Protein AF-A0A951W7K1-F1 (afdb_monomer)

Structure (mmCIF, N/CA/C/O backbone):
data_AF-A0A951W7K1-F1
#
_entry.id   AF-A0A951W7K1-F1
#
loop_
_atom_site.group_PDB
_atom_site.id
_atom_site.type_symbol
_atom_site.label_atom_id
_atom_site.label_alt_id
_atom_site.label_comp_id
_atom_site.label_asym_id
_atom_site.label_entity_id
_atom_site.label_seq_id
_atom_site.pdbx_PDB_ins_code
_atom_site.Cartn_x
_atom_site.Cartn_y
_atom_site.Cartn_z
_atom_site.occupancy
_atom_site.B_iso_or_equiv
_atom_site.auth_seq_id
_atom_site.auth_comp_id
_atom_site.auth_asym_id
_atom_site.auth_atom_id
_atom_site.pdbx_PDB_model_num
ATOM 1 N N . MET A 1 1 ? -26.841 17.989 -36.938 1.00 38.84 1 MET A N 1
ATOM 2 C CA . MET A 1 1 ? -25.900 19.115 -37.139 1.00 38.84 1 MET A CA 1
ATOM 3 C C . MET A 1 1 ? -24.601 18.734 -36.441 1.00 38.84 1 MET A C 1
ATOM 5 O O . MET A 1 1 ? -24.631 18.517 -35.245 1.00 38.84 1 MET A O 1
ATOM 9 N N . LYS A 1 2 ? -23.659 18.170 -37.203 1.00 52.03 2 LYS A N 1
ATOM 10 C CA . LYS A 1 2 ? -22.417 18.800 -37.700 1.00 52.03 2 LYS A CA 1
ATOM 11 C C . LYS A 1 2 ? -21.369 18.990 -36.594 1.00 52.03 2 LYS A C 1
ATOM 13 O O . LYS A 1 2 ? -21.456 19.895 -35.778 1.00 52.03 2 LYS A O 1
ATOM 18 N N . ASN A 1 3 ? -20.388 18.093 -36.647 1.00 45.22 3 ASN A N 1
ATOM 19 C CA . ASN A 1 3 ? -19.121 18.098 -35.928 1.00 45.22 3 ASN A CA 1
ATOM 20 C C . ASN A 1 3 ? -18.357 19.408 -36.165 1.00 45.22 3 ASN A C 1
ATOM 22 O O . ASN A 1 3 ? -18.251 19.831 -37.317 1.00 45.22 3 ASN A O 1
ATOM 26 N N . LEU A 1 4 ? -17.736 19.969 -35.125 1.00 51.78 4 LEU A N 1
ATOM 27 C CA . LEU A 1 4 ? -16.677 20.961 -35.294 1.00 51.78 4 LEU A CA 1
ATOM 28 C C . LEU A 1 4 ? -15.465 20.568 -34.449 1.00 51.78 4 LEU A C 1
ATOM 30 O O . LEU A 1 4 ? -15.506 20.516 -33.223 1.00 51.78 4 LEU A O 1
ATOM 34 N N . LYS A 1 5 ? -14.408 20.213 -35.170 1.00 48.25 5 LYS A N 1
ATOM 35 C CA . LYS A 1 5 ? -13.077 19.875 -34.690 1.00 48.25 5 LYS A CA 1
ATOM 36 C C . LYS A 1 5 ? -12.156 21.082 -34.925 1.00 48.25 5 LYS A C 1
ATOM 38 O O . LYS A 1 5 ? -12.219 21.664 -36.001 1.00 48.25 5 LYS A O 1
ATOM 43 N N . ILE A 1 6 ? -11.236 21.274 -33.972 1.00 49.84 6 ILE A N 1
ATOM 44 C CA . ILE A 1 6 ? -9.869 21.828 -34.099 1.00 49.84 6 ILE A CA 1
ATOM 45 C C . ILE A 1 6 ? -9.713 23.358 -34.161 1.00 49.84 6 ILE A C 1
ATOM 47 O O . ILE A 1 6 ? -10.338 24.019 -34.979 1.00 49.84 6 ILE A O 1
ATOM 51 N N . MET A 1 7 ? -8.812 23.859 -33.297 1.00 47.44 7 MET A N 1
ATOM 52 C CA . MET A 1 7 ? -7.663 24.773 -33.539 1.00 47.44 7 MET A CA 1
ATOM 53 C C . MET A 1 7 ? -7.201 25.281 -32.152 1.00 47.44 7 MET A C 1
ATOM 55 O O . MET A 1 7 ? -7.901 26.066 -31.529 1.00 47.44 7 MET A O 1
ATOM 59 N N . ILE A 1 8 ? -6.233 24.670 -31.454 1.00 49.47 8 ILE A N 1
ATOM 60 C CA . ILE A 1 8 ? -4.765 24.856 -31.541 1.00 49.47 8 ILE A CA 1
ATOM 61 C C . ILE A 1 8 ? -4.327 26.297 -31.847 1.00 49.47 8 ILE A C 1
ATOM 63 O O . ILE A 1 8 ? -4.353 26.714 -32.998 1.00 49.47 8 ILE A O 1
ATOM 67 N N . ALA A 1 9 ? -3.839 26.990 -30.815 1.00 51.34 9 ALA A N 1
ATOM 68 C CA . ALA A 1 9 ? -2.825 28.053 -30.832 1.00 51.34 9 ALA A CA 1
ATOM 69 C C . ALA A 1 9 ? -2.553 28.442 -29.362 1.00 51.34 9 ALA A C 1
ATOM 71 O O . ALA A 1 9 ? -3.481 28.457 -28.567 1.00 51.34 9 ALA A O 1
ATOM 72 N N . ALA A 1 10 ? -1.372 28.794 -28.877 1.00 51.84 10 ALA A N 1
ATOM 73 C CA . ALA A 1 10 ? -0.003 28.637 -29.321 1.00 51.84 10 ALA A CA 1
ATOM 74 C C . ALA A 1 10 ? 0.865 28.891 -28.069 1.00 51.84 10 ALA A C 1
ATOM 76 O O . ALA A 1 10 ? 0.546 29.716 -27.217 1.00 51.84 10 ALA A O 1
ATOM 77 N N . THR A 1 11 ? 1.939 28.128 -27.978 1.00 47.34 11 THR A N 1
ATOM 78 C CA . THR A 1 11 ? 3.139 28.222 -27.145 1.00 47.34 11 THR A CA 1
ATOM 79 C C . THR A 1 11 ? 3.561 29.639 -26.713 1.00 47.34 11 THR A C 1
ATOM 81 O O . THR A 1 11 ? 3.759 30.499 -27.565 1.00 47.34 11 THR A O 1
ATOM 84 N N . MET A 1 12 ? 3.899 29.827 -25.430 1.00 52.97 12 MET A N 1
ATOM 85 C CA . MET A 1 12 ? 5.099 30.589 -25.056 1.00 52.97 12 MET A CA 1
ATOM 86 C C . MET A 1 12 ? 5.836 29.905 -23.901 1.00 52.97 12 MET A C 1
ATOM 88 O O . MET A 1 12 ? 5.283 29.577 -22.856 1.00 52.97 12 MET A O 1
ATOM 92 N N . LEU A 1 13 ? 7.101 29.651 -24.199 1.00 45.81 13 LEU A N 1
ATOM 93 C CA . LEU A 1 13 ? 8.144 28.931 -23.489 1.00 45.81 13 LEU A CA 1
ATOM 94 C C . LEU A 1 13 ? 9.179 29.983 -23.036 1.00 45.81 13 LEU A C 1
ATOM 96 O O . LEU A 1 13 ? 9.365 30.959 -23.759 1.00 45.81 13 LEU A O 1
ATOM 100 N N . LEU A 1 14 ? 9.906 29.695 -21.942 1.00 43.81 14 LEU A N 1
ATOM 101 C CA . LEU A 1 14 ? 11.142 30.363 -21.463 1.00 43.81 14 LEU A CA 1
ATOM 102 C C . LEU A 1 14 ? 10.942 31.789 -20.887 1.00 43.81 14 LEU A C 1
ATOM 104 O O . LEU A 1 14 ? 10.208 32.587 -21.439 1.00 43.81 14 LEU A O 1
ATOM 108 N N . THR A 1 15 ? 11.551 32.252 -19.790 1.00 47.56 15 THR A N 1
ATOM 109 C CA . THR A 1 15 ? 12.705 31.832 -18.972 1.00 47.56 15 THR A CA 1
ATOM 110 C C . THR A 1 15 ? 12.740 32.737 -17.734 1.00 47.56 15 THR A C 1
ATOM 112 O O . THR A 1 15 ? 12.521 33.938 -17.858 1.00 47.56 15 THR A O 1
ATOM 115 N N . GLY A 1 16 ? 13.098 32.200 -16.568 1.00 45.06 16 GLY A N 1
ATOM 116 C CA . GLY A 1 16 ? 13.463 32.979 -15.381 1.00 45.06 16 GLY A CA 1
ATOM 117 C C . GLY A 1 16 ? 14.350 32.133 -14.474 1.00 45.06 16 GLY A C 1
ATOM 118 O O . GLY A 1 16 ? 13.879 31.163 -13.889 1.00 45.06 16 GLY A O 1
ATOM 119 N N . ALA A 1 17 ? 15.646 32.440 -14.474 1.00 48.81 17 ALA A N 1
ATOM 120 C CA . ALA A 1 17 ? 16.729 31.615 -13.953 1.00 48.81 17 ALA A CA 1
ATOM 121 C C . ALA A 1 17 ? 16.896 31.656 -12.421 1.00 48.81 17 ALA A C 1
ATOM 123 O O . ALA A 1 17 ? 16.397 32.532 -11.722 1.00 48.81 17 ALA A O 1
ATOM 124 N N . MET A 1 18 ? 17.645 30.654 -11.962 1.00 49.34 18 MET A N 1
ATOM 125 C CA . MET A 1 18 ? 18.059 30.308 -10.604 1.00 49.34 18 MET A CA 1
ATOM 126 C C . MET A 1 18 ? 18.722 31.442 -9.811 1.00 49.34 18 MET A C 1
ATOM 128 O O . MET A 1 18 ? 19.568 32.146 -10.349 1.00 49.34 18 MET A O 1
ATOM 132 N N . ALA A 1 19 ? 18.470 31.472 -8.498 1.00 49.50 19 ALA A N 1
ATOM 133 C CA . ALA A 1 19 ? 19.502 31.645 -7.469 1.00 49.50 19 ALA A CA 1
ATOM 134 C C . ALA A 1 19 ? 18.890 31.443 -6.072 1.00 49.50 19 ALA A C 1
ATOM 136 O O . ALA A 1 19 ? 18.318 32.367 -5.505 1.00 49.50 19 ALA A O 1
ATOM 137 N N . LEU A 1 20 ? 19.040 30.255 -5.484 1.00 56.16 20 LEU A N 1
ATOM 138 C CA . LEU A 1 20 ? 19.137 30.153 -4.028 1.00 56.16 20 LEU A CA 1
ATOM 139 C C . LEU A 1 20 ? 20.448 29.446 -3.716 1.00 56.16 20 LEU A C 1
ATOM 141 O O . LEU A 1 20 ? 20.677 28.304 -4.113 1.00 56.16 20 LEU A O 1
ATOM 145 N N . ALA A 1 21 ? 21.325 30.224 -3.093 1.00 53.69 21 ALA A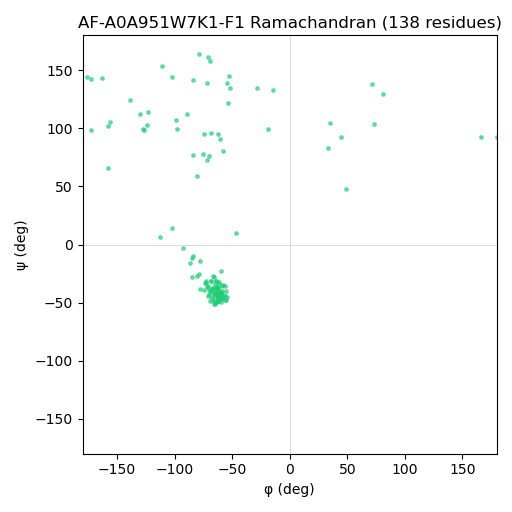 N 1
ATOM 146 C CA . ALA A 1 21 ? 22.664 29.870 -2.685 1.00 53.69 21 ALA A CA 1
ATOM 147 C C . ALA A 1 21 ? 22.676 28.579 -1.856 1.00 53.69 21 ALA A C 1
ATOM 149 O O . ALA A 1 21 ? 21.889 28.409 -0.924 1.00 53.69 21 ALA A O 1
ATOM 150 N N . GLN A 1 22 ? 23.611 27.688 -2.183 1.00 39.53 22 GLN A N 1
ATOM 151 C CA . GLN A 1 22 ? 24.081 26.673 -1.253 1.00 39.53 22 GLN A CA 1
ATOM 152 C C . GLN A 1 22 ? 24.974 27.379 -0.232 1.00 39.53 22 GLN A C 1
ATOM 154 O O . GLN A 1 22 ? 26.153 27.597 -0.496 1.00 39.53 22 GLN A O 1
ATOM 159 N N . ASP A 1 23 ? 24.402 27.756 0.910 1.00 39.72 23 ASP A N 1
ATOM 160 C CA . ASP A 1 23 ? 25.202 28.097 2.080 1.00 39.72 23 ASP A CA 1
ATOM 161 C C . ASP A 1 23 ? 25.445 26.821 2.891 1.00 39.72 23 ASP A C 1
ATOM 163 O O . ASP A 1 23 ? 24.534 26.156 3.395 1.00 39.72 23 ASP A O 1
ATOM 167 N N . ASN A 1 24 ? 26.711 26.429 2.890 1.00 47.06 24 ASN A N 1
ATOM 168 C CA . ASN A 1 24 ? 27.252 25.222 3.470 1.00 47.06 24 ASN A CA 1
ATOM 169 C C . ASN A 1 24 ? 27.813 25.590 4.840 1.00 47.06 24 ASN A C 1
ATOM 171 O O . ASN A 1 24 ? 28.914 26.114 4.909 1.00 47.06 24 ASN A O 1
ATOM 175 N N . THR A 1 25 ? 27.067 25.329 5.914 1.00 43.75 25 THR A N 1
ATOM 176 C CA . THR A 1 25 ? 27.6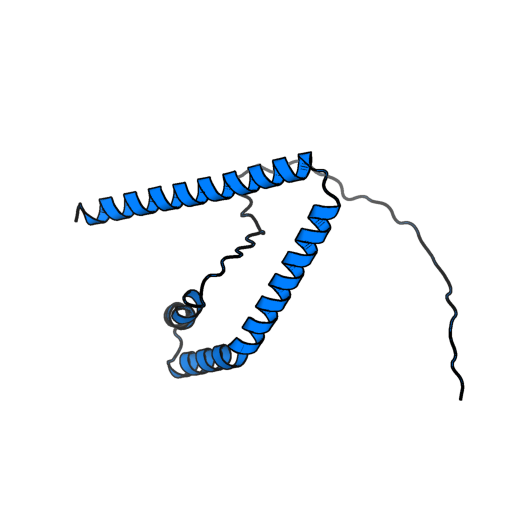04 24.981 7.246 1.00 43.75 25 THR A CA 1
ATOM 177 C C . THR A 1 25 ? 26.463 24.755 8.242 1.00 43.75 25 THR A C 1
ATOM 179 O O . THR A 1 25 ? 26.023 25.670 8.933 1.00 43.75 25 THR A O 1
ATOM 182 N N . ARG A 1 26 ? 26.002 23.506 8.407 1.00 39.19 26 ARG A N 1
ATOM 183 C CA . ARG A 1 26 ? 25.418 23.096 9.697 1.00 39.19 26 ARG A CA 1
ATOM 184 C C . ARG A 1 26 ? 25.448 21.586 9.918 1.00 39.19 26 ARG A C 1
ATOM 186 O O . ARG A 1 26 ? 24.632 20.841 9.397 1.00 39.19 26 ARG A O 1
ATOM 193 N N . THR A 1 27 ? 26.421 21.192 10.733 1.00 36.09 27 THR A N 1
ATOM 194 C CA . THR A 1 27 ? 26.340 20.149 11.765 1.00 36.09 27 THR A CA 1
ATOM 195 C C . THR A 1 27 ? 25.643 18.845 11.360 1.00 36.09 27 THR A C 1
ATOM 197 O O . THR A 1 27 ? 24.443 18.657 11.545 1.00 36.09 27 THR A O 1
ATOM 200 N N . GLN A 1 28 ? 26.455 17.896 10.897 1.00 41.62 28 GLN A N 1
ATOM 201 C CA . GLN A 1 28 ? 26.115 16.482 10.809 1.00 41.62 28 GLN A CA 1
ATOM 202 C C . GLN A 1 28 ? 25.861 15.946 12.230 1.00 41.62 28 GLN A C 1
ATOM 204 O O . GLN A 1 28 ? 26.789 15.626 12.968 1.00 41.62 28 GLN A O 1
ATOM 209 N N . LYS A 1 29 ? 24.589 15.920 12.632 1.00 41.66 29 LYS A N 1
ATOM 210 C CA . LYS A 1 29 ? 24.103 15.239 13.832 1.00 41.66 29 LYS A CA 1
ATOM 211 C C . LYS A 1 29 ? 22.956 14.335 13.393 1.00 41.66 29 LYS A C 1
ATOM 213 O O . LYS A 1 29 ? 21.864 14.809 13.105 1.00 41.66 29 LYS A O 1
ATOM 218 N N . ASP A 1 30 ? 23.285 13.061 13.225 1.00 52.31 30 ASP A N 1
ATOM 219 C CA . ASP A 1 30 ? 22.410 11.892 13.329 1.00 52.31 30 ASP A CA 1
ATOM 220 C C . ASP A 1 30 ? 20.950 12.078 12.888 1.00 52.31 30 ASP A C 1
ATOM 222 O O . ASP A 1 30 ? 20.040 12.228 13.701 1.00 52.31 30 ASP A O 1
ATOM 226 N N . ILE A 1 31 ? 20.702 11.969 11.581 1.00 40.41 31 ILE A N 1
ATOM 227 C CA . ILE A 1 31 ? 19.362 11.668 11.071 1.00 40.41 31 ILE A CA 1
ATOM 228 C C . ILE A 1 31 ? 19.478 10.459 10.151 1.00 40.41 31 ILE A C 1
ATOM 230 O O . ILE A 1 31 ? 19.854 10.560 8.985 1.00 40.41 31 ILE A O 1
ATOM 234 N N . HIS A 1 32 ? 19.151 9.286 10.695 1.00 39.53 32 HIS A N 1
ATOM 235 C CA . HIS A 1 32 ? 18.822 8.113 9.896 1.00 39.53 32 HIS A CA 1
ATOM 236 C C . HIS A 1 32 ? 17.701 8.478 8.911 1.00 39.53 32 HIS A C 1
ATOM 238 O O . HIS A 1 32 ? 16.606 8.829 9.364 1.00 39.53 32 HIS A O 1
ATOM 244 N N . PRO A 1 33 ? 17.890 8.341 7.587 1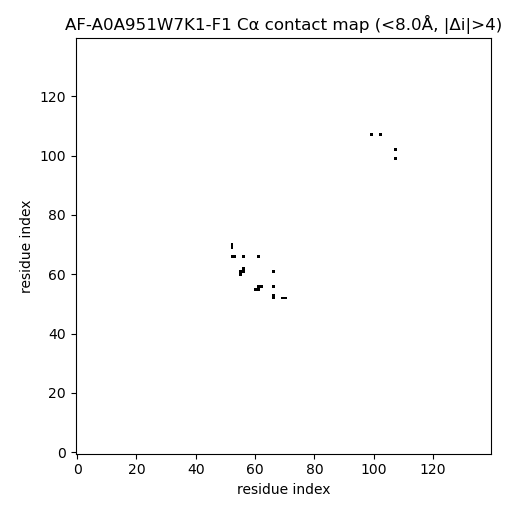.00 38.53 33 PRO A N 1
ATOM 245 C CA . PRO A 1 33 ? 16.763 8.373 6.677 1.00 38.53 33 PRO A CA 1
ATOM 246 C C . PRO A 1 33 ? 15.947 7.101 6.923 1.00 38.53 33 PRO A C 1
ATOM 248 O O . PRO A 1 33 ? 16.245 6.024 6.404 1.00 38.53 33 PRO A O 1
ATOM 251 N N . LYS A 1 34 ? 14.897 7.214 7.746 1.00 45.81 34 LYS A N 1
ATOM 252 C CA . LYS A 1 34 ? 13.778 6.270 7.724 1.00 45.81 34 LYS A CA 1
ATOM 253 C C . LYS A 1 34 ? 13.165 6.356 6.330 1.00 45.81 34 LYS A C 1
ATOM 255 O O . LYS A 1 34 ? 12.318 7.191 6.057 1.00 45.81 34 LYS A O 1
ATOM 260 N N . SER A 1 35 ? 13.676 5.493 5.459 1.00 37.53 35 SER A N 1
ATOM 261 C CA . SER A 1 35 ? 13.103 5.009 4.210 1.00 37.53 35 SER A CA 1
ATOM 262 C C . SER A 1 35 ? 11.582 5.233 4.136 1.00 37.53 35 SER A C 1
ATOM 264 O O . SER A 1 35 ? 10.791 4.432 4.644 1.00 37.53 35 SER A O 1
ATOM 266 N N . CYS A 1 36 ? 11.178 6.290 3.435 1.00 31.98 36 CYS A N 1
ATOM 267 C CA . CYS A 1 36 ? 9.825 6.484 2.923 1.00 31.98 36 CYS A CA 1
ATOM 268 C C . CYS A 1 36 ? 9.650 5.672 1.632 1.00 31.98 36 CYS A C 1
ATOM 270 O O . CYS A 1 36 ? 9.411 6.229 0.573 1.00 31.98 36 CYS A O 1
ATOM 272 N N . CYS A 1 37 ? 9.834 4.354 1.684 1.00 33.00 37 CYS A N 1
ATOM 273 C CA . CYS A 1 37 ? 9.356 3.466 0.624 1.00 33.00 37 CYS A CA 1
ATOM 274 C C . CYS A 1 37 ? 9.206 2.049 1.174 1.00 33.00 37 CYS A C 1
ATOM 276 O O . CYS A 1 37 ? 9.921 1.114 0.827 1.00 33.00 37 CYS A O 1
ATOM 278 N N . ALA A 1 38 ? 8.273 1.895 2.110 1.00 35.84 38 ALA A N 1
ATOM 279 C CA . ALA A 1 38 ? 7.796 0.586 2.508 1.00 35.84 38 ALA A CA 1
ATOM 280 C C . ALA A 1 38 ? 6.697 0.148 1.527 1.00 35.84 38 ALA A C 1
ATOM 282 O O . ALA A 1 38 ? 5.515 0.177 1.859 1.00 35.84 38 ALA A O 1
ATOM 283 N N . THR A 1 39 ? 7.070 -0.296 0.324 1.00 41.53 39 THR A N 1
ATOM 284 C CA . THR A 1 39 ? 6.200 -1.152 -0.498 1.00 41.53 39 THR A CA 1
ATOM 285 C C . THR A 1 39 ? 6.120 -2.526 0.165 1.00 41.53 39 THR A C 1
ATOM 287 O O . THR A 1 39 ? 6.746 -3.506 -0.233 1.00 41.53 39 THR A O 1
ATOM 290 N N . GLN A 1 40 ? 5.341 -2.609 1.246 1.00 39.97 40 GLN A N 1
ATOM 291 C CA . GLN A 1 40 ? 4.937 -3.881 1.827 1.00 39.97 40 GLN A CA 1
ATOM 292 C C . GLN A 1 40 ? 3.854 -4.499 0.942 1.00 39.97 40 GLN A C 1
ATOM 294 O O . GLN A 1 40 ? 2.674 -4.504 1.278 1.00 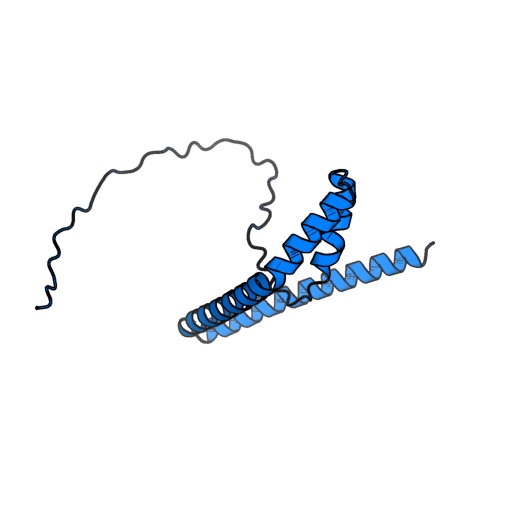39.97 40 GLN A O 1
ATOM 299 N N . ALA A 1 41 ? 4.269 -5.086 -0.180 1.00 41.03 41 ALA A N 1
ATOM 300 C CA . ALA A 1 41 ? 3.507 -6.146 -0.822 1.00 41.03 41 ALA A CA 1
ATOM 301 C C . ALA A 1 41 ? 3.623 -7.406 0.052 1.00 41.03 41 ALA A C 1
ATOM 303 O O . ALA A 1 41 ? 4.361 -8.344 -0.242 1.00 41.03 41 ALA A O 1
ATOM 304 N N . LYS A 1 42 ? 2.933 -7.392 1.194 1.00 38.84 42 LYS A N 1
ATOM 305 C CA . LYS A 1 42 ? 2.510 -8.619 1.853 1.00 38.84 42 LYS A CA 1
ATOM 306 C C . LYS A 1 42 ? 1.065 -8.829 1.450 1.00 38.84 42 LYS A C 1
ATOM 308 O O . LYS A 1 42 ? 0.173 -8.131 1.926 1.00 38.84 42 LYS A O 1
ATOM 313 N N . ASP A 1 43 ? 0.860 -9.814 0.588 1.00 43.28 43 ASP A N 1
ATOM 314 C CA . ASP A 1 43 ? -0.346 -10.629 0.619 1.00 43.28 43 ASP A CA 1
ATOM 315 C C . ASP A 1 43 ? -0.440 -11.266 2.009 1.00 43.28 43 ASP A C 1
ATOM 317 O O . ASP A 1 43 ? 0.031 -12.366 2.273 1.00 43.28 43 ASP A O 1
ATOM 321 N N . GLY A 1 44 ? -0.919 -10.468 2.953 1.00 39.25 44 GLY A N 1
ATOM 322 C CA . GLY A 1 44 ? -1.167 -10.833 4.326 1.00 39.25 44 GLY A CA 1
ATOM 323 C C . GLY A 1 44 ? -2.620 -10.507 4.558 1.00 39.25 44 GLY A C 1
ATOM 324 O O . GLY A 1 44 ? -2.984 -9.339 4.662 1.00 39.25 44 GLY A O 1
ATOM 325 N N . THR A 1 45 ? -3.431 -11.555 4.552 1.00 41.75 45 THR A N 1
ATOM 326 C CA . THR A 1 45 ? -4.740 -11.641 5.195 1.00 41.75 45 THR A CA 1
ATOM 327 C C . THR A 1 45 ? -4.988 -10.519 6.205 1.00 41.75 45 THR A C 1
ATOM 329 O O . THR A 1 45 ? -4.146 -10.262 7.067 1.00 41.75 45 THR A O 1
ATOM 332 N N . ASN A 1 46 ? -6.172 -9.910 6.115 1.00 48.34 46 ASN A N 1
ATOM 333 C CA . ASN A 1 46 ? -6.750 -8.837 6.938 1.00 48.34 46 ASN A CA 1
ATOM 334 C C . ASN A 1 46 ? -6.654 -8.983 8.481 1.00 48.34 46 ASN A C 1
ATOM 336 O O . ASN A 1 46 ? -7.232 -8.177 9.199 1.00 48.34 46 ASN A O 1
ATOM 340 N N . ALA A 1 47 ? -5.895 -9.934 9.020 1.00 44.19 47 ALA A N 1
ATOM 341 C CA . ALA A 1 47 ? -5.683 -10.164 10.445 1.00 44.19 47 ALA A CA 1
ATOM 342 C C . ALA A 1 47 ? -5.060 -8.964 11.187 1.00 44.19 47 ALA A C 1
ATOM 344 O O . ALA A 1 47 ? -5.256 -8.815 12.388 1.00 44.19 47 ALA A O 1
ATOM 345 N N . ARG A 1 48 ? -4.350 -8.051 10.501 1.00 48.12 48 ARG A N 1
ATOM 346 C CA . ARG A 1 48 ? -3.845 -6.817 11.143 1.00 48.12 48 ARG A CA 1
ATOM 347 C C . ARG A 1 48 ? -4.927 -5.735 11.314 1.00 48.12 48 ARG A C 1
ATOM 349 O O . ARG A 1 48 ? -4.717 -4.785 12.058 1.00 48.12 48 ARG A O 1
ATOM 356 N N . SER A 1 49 ? -6.074 -5.866 10.640 1.00 56.31 49 SER A N 1
ATOM 357 C CA . SER A 1 49 ? -7.178 -4.895 10.692 1.00 56.31 49 SER A CA 1
ATOM 358 C C . SER A 1 49 ? -8.128 -5.122 11.872 1.00 56.31 49 SER A C 1
ATOM 360 O O . SER A 1 49 ? -8.730 -4.152 12.345 1.00 56.31 49 SER A O 1
ATOM 362 N N . GLU A 1 50 ? -8.262 -6.367 12.345 1.00 52.66 50 GLU A N 1
ATOM 363 C CA . GLU A 1 50 ? -9.237 -6.726 13.387 1.00 52.66 50 GLU A CA 1
ATOM 364 C C . GLU A 1 50 ? -8.845 -6.228 14.782 1.00 52.66 50 GLU A C 1
ATOM 366 O O . GLU A 1 50 ? -9.714 -5.783 15.520 1.00 52.66 50 GLU A O 1
ATOM 371 N N . HIS A 1 51 ? -7.551 -6.169 15.117 1.00 57.53 51 HIS A N 1
ATOM 372 C CA . HIS A 1 51 ? -7.090 -5.656 16.421 1.00 57.53 51 HIS A CA 1
ATOM 373 C C . HIS A 1 51 ? -6.953 -4.130 16.502 1.00 57.53 51 HIS A C 1
ATOM 375 O O . HIS A 1 51 ? -6.773 -3.565 17.579 1.00 57.53 51 HIS A O 1
ATOM 381 N N . TYR A 1 52 ? -7.049 -3.431 15.373 1.00 66.69 52 TYR A N 1
ATOM 382 C CA . TYR A 1 52 ? -6.871 -1.980 15.324 1.00 66.69 52 TYR A CA 1
ATOM 383 C C . TYR A 1 52 ? -7.906 -1.179 16.144 1.00 66.69 52 TYR A C 1
ATOM 385 O O . TYR A 1 52 ? -7.509 -0.207 16.780 1.00 66.69 52 TYR A O 1
ATOM 393 N N . PRO A 1 53 ? -9.211 -1.535 16.178 1.00 66.00 53 PRO A N 1
ATOM 394 C CA . PRO A 1 53 ? -10.174 -0.816 17.011 1.00 66.00 53 PRO A CA 1
ATOM 395 C C . PRO A 1 53 ? -9.851 -0.943 18.503 1.00 66.00 53 PRO A C 1
ATOM 397 O O . PRO A 1 53 ? -10.001 0.027 19.232 1.00 66.00 53 PRO A O 1
ATOM 400 N N . GLN A 1 54 ? -9.368 -2.109 18.944 1.00 70.00 54 GLN A N 1
ATOM 401 C CA . GLN A 1 54 ? -9.041 -2.382 20.347 1.00 70.00 54 GLN A CA 1
ATOM 402 C C . GLN A 1 54 ? -7.792 -1.611 20.789 1.00 70.00 54 GLN A C 1
ATOM 404 O O . GLN A 1 54 ? -7.810 -0.957 21.825 1.00 70.00 54 GLN A O 1
ATOM 409 N N . GLN A 1 55 ? -6.750 -1.592 19.954 1.00 73.50 55 GLN A N 1
ATOM 410 C CA . GLN A 1 55 ? -5.524 -0.836 20.237 1.00 73.50 55 GLN A CA 1
ATOM 411 C C . GLN A 1 55 ? -5.780 0.674 20.342 1.00 73.50 55 GLN A C 1
ATOM 413 O O . GLN A 1 55 ? -5.200 1.349 21.186 1.00 73.50 55 GLN A O 1
ATOM 418 N N . ILE A 1 56 ? -6.674 1.211 19.509 1.00 78.81 56 ILE A N 1
ATOM 419 C CA . ILE A 1 56 ? -7.032 2.634 19.547 1.00 78.81 56 ILE A CA 1
ATOM 420 C C . ILE A 1 56 ? -8.042 2.941 20.653 1.00 78.81 56 ILE A C 1
ATOM 422 O O . ILE A 1 56 ? -8.043 4.056 21.171 1.00 78.81 56 ILE A O 1
ATOM 426 N N . LYS A 1 57 ? -8.867 1.966 21.056 1.00 84.62 57 LYS A N 1
ATOM 427 C CA . LYS A 1 57 ? -9.795 2.121 22.179 1.00 84.62 57 LYS A CA 1
ATOM 428 C C . LYS A 1 57 ? -9.053 2.536 23.446 1.00 84.62 57 LYS A C 1
ATOM 430 O O . LYS A 1 57 ? -9.467 3.502 24.073 1.00 84.62 57 LYS A O 1
ATOM 435 N N . GLU A 1 58 ? -7.956 1.858 23.776 1.00 82.75 58 GLU A N 1
ATOM 436 C CA . GLU A 1 58 ? -7.142 2.160 24.963 1.00 82.75 58 GLU A CA 1
ATOM 437 C C . GLU A 1 58 ? -6.383 3.485 24.822 1.00 82.75 58 GLU A C 1
ATOM 439 O O . GLU A 1 58 ? -6.307 4.264 25.764 1.00 82.75 58 GLU A O 1
ATOM 444 N N . GLN A 1 59 ? -5.867 3.784 23.627 1.00 86.38 59 GLN A N 1
ATOM 445 C CA . GLN A 1 59 ? -5.101 5.011 23.39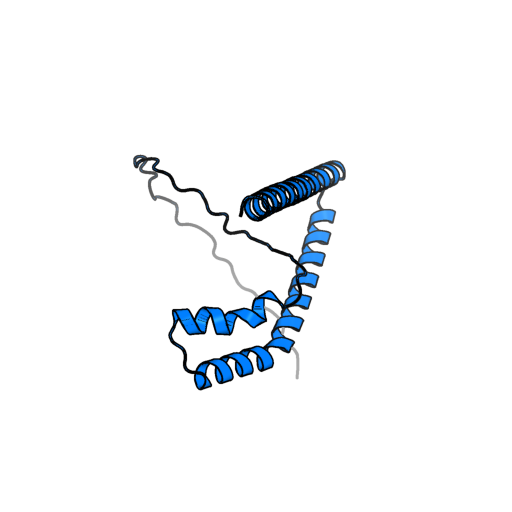1 1.00 86.38 59 GLN A CA 1
ATOM 446 C C . GLN A 1 59 ? -5.966 6.277 23.363 1.00 86.38 59 GLN A C 1
ATOM 448 O O . GLN A 1 59 ? -5.491 7.348 23.731 1.00 86.38 59 GLN A O 1
ATOM 453 N N . LEU A 1 60 ? -7.217 6.170 22.908 1.00 90.69 60 LEU A N 1
ATOM 454 C CA . LEU A 1 60 ? -8.136 7.301 22.743 1.00 90.69 60 LEU A CA 1
ATOM 455 C C . LEU A 1 60 ? -9.325 7.265 23.712 1.00 90.69 60 LEU A C 1
ATOM 457 O O . LEU A 1 60 ? -10.224 8.093 23.584 1.00 90.69 60 LEU A O 1
ATOM 461 N N . ASN A 1 61 ? -9.341 6.322 24.661 1.00 90.19 61 ASN A N 1
ATOM 462 C CA . ASN A 1 61 ? -10.437 6.099 25.611 1.00 90.19 61 ASN A CA 1
ATOM 463 C C . ASN A 1 61 ? -11.817 6.040 24.926 1.00 90.19 61 ASN A C 1
ATOM 465 O O . ASN A 1 61 ? -12.765 6.708 25.337 1.00 90.19 61 ASN A O 1
ATOM 469 N N . LEU A 1 62 ? -11.925 5.268 23.840 1.00 91.81 62 LEU A N 1
ATOM 470 C CA . LEU A 1 62 ? -13.172 5.183 23.076 1.00 91.81 62 LEU A CA 1
ATOM 471 C C . LEU A 1 62 ? -14.244 4.405 23.847 1.00 91.81 62 LEU A C 1
ATOM 473 O O . LEU A 1 62 ? -13.989 3.334 24.402 1.00 91.81 62 LEU A O 1
ATOM 477 N N . THR A 1 63 ? -15.474 4.906 23.792 1.00 92.25 63 THR A N 1
ATOM 478 C CA . THR A 1 63 ? -16.663 4.186 24.266 1.00 92.25 63 THR A CA 1
ATOM 479 C C . THR A 1 63 ? -16.984 2.988 23.367 1.00 92.25 63 THR A C 1
ATOM 481 O O . THR A 1 63 ? -16.628 2.959 22.184 1.00 92.25 63 THR A O 1
ATOM 484 N N . ASP A 1 64 ? -17.715 2.007 23.898 1.00 90.12 64 ASP A N 1
ATOM 485 C CA . ASP A 1 64 ? -18.127 0.822 23.132 1.00 90.12 64 ASP A CA 1
ATOM 486 C C . ASP A 1 64 ? -19.012 1.173 21.928 1.00 90.12 64 ASP A C 1
ATOM 488 O O . ASP A 1 64 ? -18.887 0.579 20.852 1.00 90.12 64 ASP A O 1
ATOM 492 N N . GLU A 1 65 ? -19.846 2.206 22.057 1.00 91.88 65 GLU A N 1
ATOM 493 C CA . GLU A 1 65 ? -20.645 2.718 20.945 1.00 91.88 65 GLU A CA 1
ATOM 494 C C . GLU A 1 65 ? -19.775 3.292 19.820 1.00 91.88 65 GLU A C 1
ATOM 496 O O . GLU A 1 65 ? -20.038 3.052 18.638 1.00 91.88 65 GLU A O 1
ATOM 501 N N . GLN A 1 66 ? -18.722 4.042 20.161 1.00 91.75 66 GLN A N 1
ATOM 502 C CA . GLN A 1 66 ? -17.785 4.585 19.174 1.00 91.75 66 GLN A CA 1
ATOM 503 C C . GLN A 1 66 ? -17.019 3.465 18.468 1.00 91.75 66 GLN A C 1
ATOM 505 O O . GLN A 1 66 ? -16.895 3.494 17.242 1.00 91.75 66 GLN A O 1
ATOM 510 N N . VAL A 1 67 ? -16.561 2.452 19.209 1.00 90.88 67 VAL A N 1
ATOM 511 C CA . VAL A 1 67 ? -15.886 1.277 18.635 1.00 90.88 67 VAL A CA 1
ATOM 512 C C . VAL A 1 67 ? -16.812 0.537 17.668 1.00 90.88 67 VAL A C 1
ATOM 514 O O . VAL A 1 67 ? -16.405 0.234 16.546 1.00 90.88 67 VAL A O 1
ATOM 517 N N . THR A 1 68 ? -18.075 0.336 18.047 1.00 90.81 68 THR A N 1
ATOM 518 C CA . THR A 1 68 ? -19.090 -0.303 17.196 1.00 90.81 68 THR A CA 1
ATOM 519 C C . THR A 1 68 ? -19.325 0.487 15.904 1.00 90.81 68 THR A C 1
ATOM 521 O O . THR A 1 68 ? -19.337 -0.080 14.808 1.00 90.81 68 THR A O 1
ATOM 524 N N . LYS A 1 69 ? -19.435 1.820 15.992 1.00 92.81 69 LYS A N 1
ATOM 525 C CA . LYS A 1 69 ? -19.578 2.697 14.815 1.00 92.81 69 LYS A CA 1
ATOM 526 C C . LYS A 1 69 ? -18.357 2.621 13.895 1.00 92.81 69 LYS A C 1
ATOM 528 O O . LYS A 1 69 ? -18.515 2.504 12.679 1.00 92.81 69 LYS A O 1
ATOM 533 N N . ILE A 1 70 ? -17.146 2.642 14.453 1.00 89.31 70 ILE A N 1
ATOM 534 C CA . ILE A 1 70 ? -15.894 2.511 13.690 1.00 89.31 70 ILE A CA 1
ATOM 535 C C . ILE A 1 70 ? -15.836 1.162 12.968 1.00 89.31 70 ILE A C 1
ATOM 537 O O . ILE A 1 70 ? -15.475 1.111 11.789 1.00 89.31 70 ILE A O 1
ATOM 541 N N . GLN A 1 71 ? -16.210 0.081 13.652 1.00 88.81 71 GLN A N 1
ATOM 542 C CA . GLN A 1 71 ? -16.229 -1.262 13.082 1.00 88.81 71 GLN A CA 1
ATOM 543 C C . GLN A 1 71 ? -17.203 -1.346 11.896 1.00 88.81 71 GLN A C 1
ATOM 545 O O . GLN A 1 71 ? -16.808 -1.760 10.805 1.00 88.81 71 GLN A O 1
ATOM 550 N N . SER A 1 72 ? -18.416 -0.809 12.050 1.00 91.00 72 SER A N 1
ATOM 551 C CA . SER A 1 72 ? -19.396 -0.738 10.960 1.00 91.00 72 SER A CA 1
ATOM 552 C C . SER A 1 72 ? -18.884 0.064 9.754 1.00 91.00 72 SER A C 1
ATOM 554 O O . SER A 1 72 ? -19.060 -0.345 8.605 1.00 91.00 72 SER A O 1
ATOM 556 N N . ILE A 1 73 ? -18.198 1.194 9.977 1.00 91.81 73 ILE A N 1
ATOM 557 C CA . ILE A 1 73 ? -17.597 1.988 8.890 1.00 91.81 73 ILE A CA 1
ATOM 558 C C . ILE A 1 73 ? -16.536 1.174 8.140 1.00 91.81 73 ILE A C 1
ATOM 560 O O . ILE A 1 73 ? -16.480 1.214 6.908 1.00 91.81 73 ILE A O 1
ATOM 564 N N . LYS A 1 74 ? -15.694 0.426 8.861 1.00 88.75 74 LYS A N 1
ATOM 565 C CA . LYS A 1 74 ? -14.671 -0.429 8.248 1.00 88.75 74 LYS A CA 1
ATOM 566 C C . LYS A 1 74 ? -15.287 -1.524 7.388 1.00 88.75 74 LYS A C 1
ATOM 568 O O . LYS A 1 74 ? -14.834 -1.709 6.261 1.00 88.75 74 LYS A O 1
ATOM 573 N N . GLU A 1 75 ? -16.308 -2.204 7.897 1.00 90.81 75 GLU A N 1
ATOM 574 C CA . GLU A 1 75 ? -17.012 -3.278 7.190 1.00 90.81 75 GLU A CA 1
ATOM 575 C C . GLU A 1 75 ? -17.678 -2.762 5.915 1.00 90.81 75 GLU A C 1
ATOM 577 O O . GLU A 1 75 ? -17.455 -3.318 4.839 1.00 90.81 75 GLU A O 1
ATOM 582 N N . LYS A 1 76 ? -18.378 -1.621 5.992 1.00 93.75 76 LYS A N 1
ATOM 583 C CA . LYS A 1 76 ? -18.982 -0.964 4.820 1.00 93.75 76 LYS A CA 1
ATOM 584 C C . LYS A 1 76 ? -17.965 -0.660 3.719 1.00 93.75 76 LYS A C 1
ATOM 586 O O . LYS A 1 76 ? -18.288 -0.743 2.540 1.00 93.75 76 LYS A O 1
ATOM 591 N N . ARG A 1 77 ? -16.730 -0.310 4.089 1.00 92.81 77 ARG A N 1
ATOM 592 C CA . ARG A 1 77 ? -15.650 0.031 3.145 1.00 92.81 77 ARG A CA 1
ATOM 593 C C . ARG A 1 77 ? -14.763 -1.156 2.767 1.00 92.81 77 ARG A C 1
ATOM 595 O O . ARG A 1 77 ? -13.853 -0.992 1.956 1.00 92.81 77 ARG A O 1
ATOM 602 N N . ALA A 1 78 ? -14.980 -2.340 3.338 1.00 90.31 78 ALA A N 1
ATOM 603 C CA . ALA A 1 78 ? -14.089 -3.482 3.149 1.00 90.31 78 ALA A CA 1
ATOM 604 C C . ALA A 1 78 ? -14.076 -3.975 1.694 1.00 90.31 78 ALA A C 1
ATOM 606 O O . ALA A 1 78 ? -13.006 -4.254 1.148 1.00 90.31 78 ALA A O 1
ATOM 607 N N . ALA A 1 79 ? -15.247 -4.038 1.055 1.00 89.62 79 ALA A N 1
ATOM 608 C CA . ALA A 1 79 ? -15.375 -4.462 -0.338 1.00 89.62 79 ALA A CA 1
ATOM 609 C C . ALA A 1 79 ? -14.658 -3.496 -1.298 1.00 89.62 79 ALA A C 1
ATOM 611 O O . ALA A 1 79 ? -13.819 -3.931 -2.085 1.00 89.62 79 ALA A O 1
ATOM 612 N N . GLU A 1 80 ? -14.907 -2.190 -1.158 1.00 91.56 80 GLU A N 1
ATOM 613 C CA . GLU A 1 80 ? -14.269 -1.133 -1.958 1.00 91.56 80 GLU A CA 1
ATOM 614 C C . GLU A 1 80 ? -12.741 -1.163 -1.810 1.00 91.56 80 GLU A C 1
ATOM 616 O O . GLU A 1 80 ? -12.005 -1.168 -2.797 1.00 91.56 80 GLU A O 1
ATOM 621 N N . LYS A 1 81 ? -12.240 -1.283 -0.573 1.00 91.69 81 LYS A N 1
ATOM 622 C CA . LYS A 1 81 ? -10.799 -1.416 -0.314 1.00 91.69 81 LYS A CA 1
ATOM 623 C C . LYS A 1 81 ? -10.203 -2.648 -0.987 1.00 91.69 81 LYS A C 1
ATOM 625 O O . LYS A 1 81 ? -9.112 -2.561 -1.546 1.00 91.69 81 LYS A O 1
ATOM 630 N N . LYS A 1 82 ? -10.899 -3.787 -0.942 1.00 91.12 82 LYS A N 1
ATOM 631 C CA . LYS A 1 82 ? -10.443 -5.031 -1.577 1.00 91.12 82 LYS A CA 1
ATOM 632 C C . LYS A 1 82 ? -10.368 -4.881 -3.095 1.00 91.12 82 LYS A C 1
ATOM 634 O O . LYS A 1 82 ? -9.419 -5.369 -3.701 1.00 91.12 82 LYS A O 1
ATOM 639 N N . GLU A 1 83 ? -11.338 -4.211 -3.705 1.00 92.00 83 GLU A N 1
ATOM 640 C CA . GLU A 1 83 ? -11.334 -3.942 -5.142 1.00 92.00 83 GLU A CA 1
ATOM 641 C C . GLU A 1 83 ? -10.196 -2.995 -5.542 1.00 92.00 83 GLU A C 1
ATOM 643 O O . GLU A 1 83 ? -9.419 -3.313 -6.440 1.00 92.00 83 GLU A O 1
ATOM 648 N N . LEU A 1 84 ? -10.027 -1.878 -4.829 1.00 94.38 84 LEU A N 1
ATOM 649 C CA . LEU A 1 84 ? -8.918 -0.951 -5.065 1.00 94.38 84 LEU A CA 1
ATOM 650 C C . LEU A 1 84 ? -7.561 -1.638 -4.895 1.00 94.38 84 LEU A C 1
ATOM 652 O O . LEU A 1 84 ? -6.655 -1.428 -5.697 1.00 94.38 84 LEU A O 1
ATOM 656 N N . GLN A 1 85 ? -7.424 -2.513 -3.897 1.00 92.25 85 GLN A N 1
ATOM 657 C CA . GLN A 1 85 ? -6.200 -3.280 -3.700 1.00 92.25 85 GLN A CA 1
ATOM 658 C C . GLN A 1 85 ? -5.906 -4.215 -4.880 1.00 92.25 85 GLN A C 1
ATOM 660 O O . GLN A 1 85 ? -4.739 -4.369 -5.237 1.00 92.25 85 GLN A O 1
ATOM 665 N N . LYS A 1 86 ? -6.926 -4.825 -5.498 1.00 93.94 86 LYS A N 1
ATOM 666 C CA . LYS A 1 86 ? -6.742 -5.619 -6.724 1.00 93.94 86 LYS A CA 1
ATOM 667 C C . LYS A 1 86 ? -6.248 -4.745 -7.875 1.00 93.94 86 LYS A C 1
ATOM 669 O O . LYS A 1 86 ? -5.212 -5.062 -8.446 1.00 93.94 86 LYS A O 1
ATOM 674 N N . LYS A 1 87 ? -6.901 -3.605 -8.119 1.00 92.62 87 LYS A N 1
ATOM 675 C CA . LYS A 1 87 ? -6.505 -2.659 -9.178 1.00 92.62 87 LYS A CA 1
ATOM 676 C C . LYS A 1 87 ? -5.066 -2.174 -9.008 1.00 92.62 87 LYS A C 1
ATOM 678 O O . LYS A 1 87 ? -4.297 -2.166 -9.958 1.00 92.62 87 LYS A O 1
ATOM 683 N N . ILE A 1 88 ? -4.665 -1.838 -7.781 1.00 94.00 88 ILE A N 1
ATOM 684 C CA . ILE A 1 88 ? -3.282 -1.440 -7.483 1.00 94.00 88 ILE A CA 1
ATOM 685 C C . ILE A 1 88 ? -2.299 -2.573 -7.807 1.00 94.00 88 ILE A C 1
ATOM 687 O O . ILE A 1 88 ? -1.230 -2.318 -8.351 1.00 94.00 88 ILE A O 1
ATOM 691 N N . ARG A 1 89 ? -2.631 -3.830 -7.485 1.00 93.81 89 ARG A N 1
ATOM 692 C CA . ARG A 1 89 ? -1.760 -4.969 -7.823 1.00 93.81 89 ARG A CA 1
ATOM 693 C C . ARG A 1 89 ? -1.632 -5.156 -9.324 1.00 93.81 89 ARG A C 1
ATOM 695 O O . ARG A 1 89 ? -0.521 -5.376 -9.786 1.00 93.81 89 ARG A O 1
ATOM 702 N N . GLU A 1 90 ? -2.740 -5.069 -10.049 1.00 94.56 90 GLU A N 1
ATOM 703 C CA . GLU A 1 90 ? -2.764 -5.183 -11.508 1.00 94.56 90 GLU A CA 1
ATOM 704 C C . GLU A 1 90 ? -1.895 -4.096 -12.152 1.00 94.56 90 GLU A C 1
ATOM 706 O O . GLU A 1 90 ? -1.022 -4.417 -12.953 1.00 94.56 90 GLU A O 1
ATOM 711 N N . LEU A 1 91 ? -2.037 -2.838 -11.717 1.00 95.56 91 LEU A N 1
ATOM 712 C CA . LEU A 1 91 ? -1.203 -1.728 -12.190 1.00 95.56 91 LEU A CA 1
ATOM 713 C C . LEU A 1 91 ? 0.282 -1.948 -11.891 1.00 95.56 91 LEU A C 1
ATOM 715 O O . LEU A 1 91 ? 1.110 -1.811 -12.783 1.00 95.56 91 LEU A O 1
ATOM 719 N N . ASN A 1 92 ? 0.624 -2.358 -10.668 1.00 94.06 92 ASN A N 1
ATOM 720 C CA . ASN 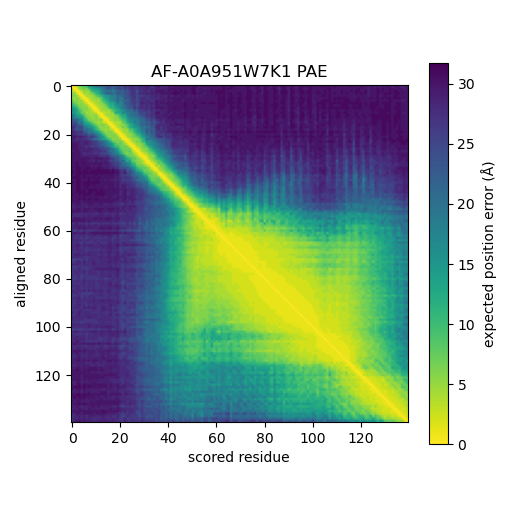A 1 92 ? 2.014 -2.637 -10.301 1.00 94.06 92 ASN A CA 1
ATOM 721 C C . ASN A 1 92 ? 2.602 -3.820 -11.092 1.00 94.06 92 ASN A C 1
ATOM 723 O O . ASN A 1 92 ? 3.813 -3.886 -11.310 1.00 94.06 92 ASN A O 1
ATOM 727 N N . MET A 1 93 ? 1.776 -4.802 -11.472 1.00 94.56 93 MET A N 1
ATOM 728 C CA . MET A 1 93 ? 2.206 -5.909 -12.328 1.00 94.56 93 MET A CA 1
ATOM 729 C C . MET A 1 93 ? 2.492 -5.420 -13.744 1.00 94.56 93 MET A C 1
ATOM 731 O O . MET A 1 93 ? 3.577 -5.701 -14.248 1.00 94.56 93 MET A O 1
ATOM 735 N N . ALA A 1 94 ? 1.576 -4.647 -14.330 1.00 95.12 94 ALA A N 1
ATOM 736 C CA . ALA A 1 94 ? 1.748 -4.059 -15.655 1.00 95.12 94 ALA A CA 1
ATOM 737 C C . ALA A 1 94 ? 2.982 -3.143 -15.713 1.00 95.12 94 ALA A C 1
ATOM 739 O O . ALA A 1 94 ? 3.863 -3.353 -16.541 1.00 95.12 94 ALA A O 1
ATOM 740 N N . GLU A 1 95 ? 3.126 -2.222 -14.755 1.00 94.62 95 GLU A N 1
ATOM 741 C CA . GLU A 1 95 ? 4.301 -1.348 -14.629 1.00 94.62 95 GLU A CA 1
ATOM 742 C C . GLU A 1 95 ? 5.598 -2.169 -14.572 1.00 94.62 95 GLU A C 1
ATOM 744 O O . GLU A 1 95 ? 6.583 -1.881 -15.250 1.00 94.62 95 GLU A O 1
ATOM 749 N N . ARG A 1 96 ? 5.610 -3.247 -13.781 1.00 93.94 96 ARG A N 1
ATOM 750 C CA . ARG A 1 96 ? 6.782 -4.117 -13.675 1.00 93.94 96 ARG A CA 1
ATOM 751 C C . ARG A 1 96 ? 7.092 -4.834 -14.988 1.00 93.94 96 ARG A C 1
ATOM 753 O O . ARG A 1 96 ? 8.268 -5.079 -15.261 1.00 93.94 96 ARG A O 1
ATOM 760 N N . GLU A 1 97 ? 6.082 -5.234 -15.747 1.00 95.25 97 GLU A N 1
ATOM 761 C CA . GLU A 1 97 ? 6.256 -5.849 -17.063 1.00 95.25 97 GLU A CA 1
ATOM 762 C C . GLU A 1 97 ? 6.838 -4.852 -18.062 1.00 95.25 97 GLU A C 1
ATOM 764 O O .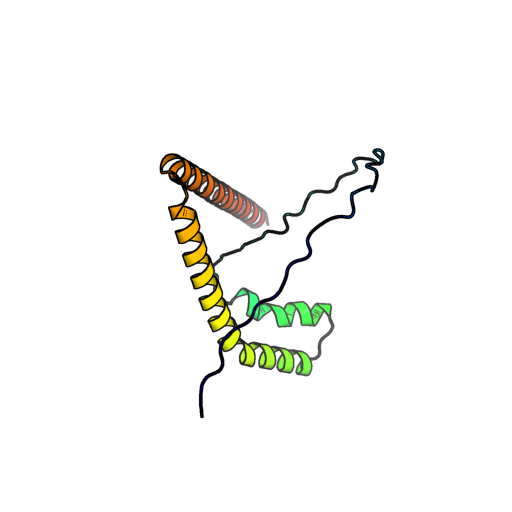 GLU A 1 97 ? 7.848 -5.170 -18.689 1.00 95.25 97 GLU A O 1
ATOM 769 N N . GLU A 1 98 ? 6.299 -3.636 -18.122 1.00 95.81 98 GLU A N 1
ATOM 770 C CA . GLU A 1 98 ? 6.816 -2.544 -18.954 1.00 95.81 98 GLU A CA 1
ATOM 771 C C . GLU A 1 98 ? 8.277 -2.220 -18.614 1.00 95.81 98 GLU A C 1
ATOM 773 O O . GLU A 1 98 ? 9.136 -2.178 -19.496 1.00 95.81 98 GLU A O 1
ATOM 778 N N . ILE A 1 99 ? 8.608 -2.112 -17.323 1.00 93.81 99 ILE A N 1
ATOM 779 C CA . ILE A 1 99 ? 9.995 -1.934 -16.876 1.00 93.81 99 ILE A CA 1
ATOM 780 C C . ILE A 1 99 ? 10.872 -3.104 -17.336 1.00 93.81 99 ILE A C 1
ATOM 782 O O . ILE A 1 99 ? 11.999 -2.896 -17.774 1.00 93.81 99 ILE A O 1
ATOM 786 N N . ASN A 1 100 ? 10.401 -4.352 -17.259 1.00 93.44 100 ASN A N 1
ATOM 787 C CA . ASN A 1 100 ? 11.215 -5.488 -17.700 1.00 93.44 100 ASN A CA 1
ATOM 788 C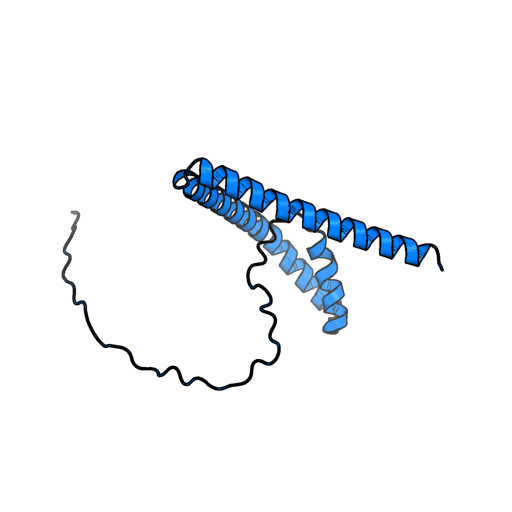 C . ASN A 1 100 ? 11.459 -5.485 -19.216 1.00 93.44 100 ASN A C 1
ATOM 790 O O . ASN A 1 100 ? 12.476 -6.030 -19.641 1.00 93.44 100 ASN A O 1
ATOM 794 N N . GLN A 1 101 ? 10.565 -4.906 -20.023 1.00 95.81 101 GLN A N 1
ATOM 795 C CA . GLN A 1 101 ? 10.732 -4.840 -21.479 1.00 95.81 101 GLN A CA 1
ATOM 796 C C . GLN A 1 101 ? 11.878 -3.912 -21.896 1.00 95.81 101 GLN A C 1
ATOM 798 O O . GLN A 1 101 ? 12.542 -4.190 -22.890 1.00 95.81 101 GLN A O 1
ATOM 803 N N . VAL A 1 102 ? 12.155 -2.857 -21.122 1.00 97.06 102 VAL A N 1
ATOM 804 C CA . VAL A 1 102 ? 13.253 -1.917 -21.417 1.00 97.06 102 VAL A CA 1
ATOM 805 C C . VAL A 1 102 ? 14.617 -2.375 -20.891 1.00 97.06 102 VAL A C 1
ATOM 807 O O . VAL A 1 102 ? 15.639 -1.792 -21.244 1.00 97.06 102 VAL A O 1
ATOM 810 N N . LEU A 1 103 ? 14.657 -3.407 -20.041 1.00 95.62 103 LEU A N 1
ATOM 811 C CA . LEU A 1 103 ? 15.905 -3.926 -19.482 1.00 95.62 103 LEU A CA 1
ATOM 812 C C . LEU A 1 103 ? 16.579 -4.922 -20.427 1.00 95.62 103 LEU A C 1
ATOM 814 O O . LEU A 1 103 ? 15.935 -5.807 -20.996 1.00 95.62 103 LEU A O 1
ATOM 818 N N . THR A 1 104 ? 17.908 -4.852 -20.494 1.00 96.81 104 THR A N 1
ATOM 819 C CA . THR A 1 104 ? 18.716 -5.898 -21.129 1.00 96.81 104 THR A CA 1
ATOM 820 C C . THR A 1 104 ? 18.719 -7.170 -20.282 1.00 96.81 104 THR A C 1
ATOM 822 O O . THR A 1 104 ? 18.431 -7.151 -19.080 1.00 96.81 104 THR A O 1
ATOM 825 N N . ASP A 1 105 ? 19.074 -8.302 -20.882 1.00 93.88 105 ASP A N 1
ATOM 826 C CA . ASP A 1 105 ? 19.059 -9.583 -20.169 1.00 93.88 105 ASP A CA 1
ATOM 827 C C . ASP A 1 105 ? 20.081 -9.636 -19.025 1.00 93.88 105 ASP A C 1
ATOM 829 O O . ASP A 1 105 ? 19.786 -10.158 -17.946 1.00 93.88 105 ASP A O 1
ATOM 833 N N . GLU A 1 106 ? 21.232 -8.981 -19.190 1.00 92.44 106 GLU A N 1
ATOM 834 C CA . GLU A 1 106 ? 22.219 -8.804 -18.120 1.00 92.44 106 GLU A CA 1
ATOM 835 C C . GLU A 1 106 ? 21.658 -7.986 -16.945 1.00 92.44 106 GLU A C 1
ATOM 837 O O . GLU A 1 106 ? 21.862 -8.326 -15.775 1.00 92.44 106 GLU A O 1
ATOM 842 N N . GLN A 1 107 ? 20.903 -6.920 -17.234 1.00 94.19 107 GLN A N 1
ATOM 843 C CA . GLN A 1 107 ? 20.261 -6.096 -16.208 1.00 94.19 107 GLN A CA 1
ATOM 844 C C . GLN A 1 107 ? 19.145 -6.862 -15.487 1.00 94.19 107 GLN A C 1
ATOM 846 O O . GLN A 1 107 ? 19.031 -6.774 -14.261 1.00 94.19 107 GLN A O 1
ATOM 851 N N . LYS A 1 108 ? 18.358 -7.674 -16.207 1.00 93.62 108 LYS A N 1
ATOM 852 C CA . LYS A 1 108 ? 17.346 -8.564 -15.608 1.00 93.62 108 LYS A CA 1
ATOM 853 C C . LYS A 1 108 ? 17.983 -9.585 -14.665 1.00 93.62 108 LYS A C 1
ATOM 855 O O . LYS A 1 108 ? 17.439 -9.835 -13.584 1.00 93.62 108 LYS A O 1
ATOM 860 N N . ALA A 1 109 ? 19.133 -10.149 -15.037 1.00 92.81 109 ALA A N 1
ATOM 861 C CA . ALA A 1 109 ? 19.867 -11.097 -14.203 1.00 92.81 109 ALA A CA 1
ATOM 862 C C . ALA A 1 109 ? 20.327 -10.446 -12.886 1.00 92.81 109 ALA A C 1
ATOM 864 O O . ALA A 1 109 ? 20.015 -10.957 -11.806 1.00 92.81 109 ALA A O 1
ATOM 865 N N . LYS A 1 110 ? 20.942 -9.257 -12.961 1.00 93.50 110 LYS A N 1
ATOM 866 C CA . LYS A 1 110 ? 21.326 -8.468 -11.776 1.00 93.50 110 LYS A CA 1
ATOM 867 C C . LYS A 1 110 ? 20.118 -8.107 -10.908 1.00 93.50 110 LYS A C 1
ATOM 869 O O . LYS A 1 110 ? 20.154 -8.253 -9.688 1.00 93.50 110 LYS A O 1
ATOM 874 N N . LEU A 1 111 ? 19.001 -7.709 -11.518 1.00 91.31 111 LEU A N 1
ATOM 875 C CA . LEU A 1 111 ? 17.771 -7.386 -10.789 1.00 91.31 111 LEU A CA 1
ATOM 876 C C . LEU A 1 111 ? 17.212 -8.597 -10.022 1.00 91.31 111 LEU A C 1
ATOM 878 O O . LEU A 1 111 ? 16.695 -8.454 -8.909 1.00 91.31 111 LEU A O 1
ATOM 882 N N . LYS A 1 112 ? 17.305 -9.802 -10.596 1.00 89.81 112 LYS A N 1
ATOM 883 C CA . LYS A 1 112 ? 16.905 -11.051 -9.931 1.00 89.81 112 LYS A CA 1
ATOM 884 C C . LYS A 1 112 ? 17.801 -11.352 -8.729 1.00 89.81 112 LYS A C 1
ATOM 886 O O . LYS A 1 112 ? 17.288 -11.721 -7.669 1.00 89.81 112 LYS A O 1
ATOM 891 N N . GLU A 1 113 ? 19.105 -11.153 -8.873 1.00 89.19 113 GLU A N 1
ATOM 892 C CA . GLU A 1 113 ? 20.078 -11.350 -7.803 1.00 89.19 113 GLU A CA 1
ATOM 893 C C . GLU A 1 113 ? 19.831 -10.392 -6.630 1.00 89.19 113 GLU A C 1
ATOM 895 O O . GLU A 1 113 ? 19.688 -10.851 -5.492 1.00 89.19 113 GLU A O 1
ATOM 900 N N . VAL A 1 114 ? 19.660 -9.094 -6.902 1.00 89.81 114 VAL A N 1
ATOM 901 C CA . VAL A 1 114 ? 19.336 -8.077 -5.884 1.00 89.81 114 VAL A CA 1
ATOM 902 C C . VAL A 1 114 ? 18.062 -8.461 -5.125 1.00 89.81 114 VAL A C 1
ATOM 904 O O . VAL A 1 114 ? 18.051 -8.509 -3.894 1.00 89.81 114 VAL A O 1
ATOM 907 N N . ARG A 1 115 ? 16.998 -8.848 -5.845 1.00 86.94 115 ARG A N 1
ATOM 908 C CA . ARG A 1 115 ? 15.730 -9.284 -5.230 1.00 86.94 115 ARG A CA 1
ATOM 909 C C . ARG A 1 115 ? 15.890 -10.527 -4.347 1.00 86.94 115 ARG A C 1
ATOM 911 O O . ARG A 1 115 ? 15.153 -10.677 -3.373 1.00 86.94 115 ARG A O 1
ATOM 918 N N . SER A 1 116 ? 16.810 -11.432 -4.677 1.00 83.62 116 SER A N 1
ATOM 919 C CA . SER A 1 116 ? 17.044 -12.654 -3.899 1.00 83.62 116 SER A CA 1
ATOM 920 C C . SER A 1 116 ? 17.785 -12.385 -2.580 1.00 83.62 116 SER A C 1
ATOM 922 O O . SER A 1 116 ? 17.395 -12.928 -1.543 1.00 83.62 116 SER A O 1
ATOM 924 N N . HIS A 1 117 ? 18.767 -11.480 -2.581 1.00 78.56 117 HIS A N 1
ATOM 925 C CA . HIS A 1 117 ? 19.522 -11.092 -1.385 1.00 78.56 117 HIS A CA 1
ATOM 926 C C . HIS A 1 117 ? 18.641 -10.373 -0.354 1.00 78.56 117 HIS A C 1
ATOM 928 O O . HIS A 1 117 ? 18.723 -10.643 0.849 1.00 78.56 117 HIS A O 1
ATOM 934 N N . SER A 1 118 ? 17.709 -9.531 -0.810 1.00 75.81 118 SER A N 1
ATOM 935 C CA . SER A 1 118 ? 16.738 -8.883 0.080 1.00 75.81 118 SER A CA 1
ATOM 936 C C . SER A 1 118 ? 15.793 -9.882 0.766 1.00 75.81 118 SER A C 1
ATOM 938 O O . SER A 1 118 ? 15.383 -9.665 1.904 1.00 75.81 118 SER A O 1
ATOM 940 N N . LYS A 1 119 ? 15.457 -11.007 0.116 1.00 75.38 119 LYS A N 1
ATOM 941 C CA . LYS A 1 119 ? 14.590 -12.046 0.705 1.00 75.38 119 LYS A CA 1
ATOM 942 C C . LYS A 1 119 ? 15.325 -12.936 1.710 1.00 75.38 119 LYS A C 1
ATOM 944 O O . LYS A 1 119 ? 14.743 -13.302 2.735 1.00 75.38 119 LYS A O 1
ATOM 949 N N . LYS A 1 120 ? 16.587 -13.277 1.431 1.00 74.94 120 LYS A N 1
ATOM 950 C CA . LYS A 1 120 ? 17.425 -14.087 2.332 1.00 74.94 120 LYS A CA 1
ATOM 951 C C . LYS A 1 120 ? 17.706 -13.350 3.639 1.00 74.94 120 LYS A C 1
ATOM 953 O O . LYS A 1 120 ? 17.331 -13.846 4.697 1.00 74.94 120 LYS A O 1
ATOM 958 N N . SER A 1 121 ? 18.185 -12.109 3.553 1.00 72.00 121 SER A N 1
ATOM 959 C CA . SER A 1 121 ? 18.450 -11.269 4.731 1.00 72.00 121 SER A CA 1
ATOM 960 C C . SER A 1 121 ? 17.208 -11.050 5.606 1.00 72.00 121 SER A C 1
ATOM 962 O O . SER A 1 121 ? 17.295 -11.025 6.832 1.00 72.00 121 SER A O 1
ATOM 964 N N . GLN A 1 122 ? 16.017 -10.944 5.008 1.00 72.56 122 GLN A N 1
ATOM 965 C CA . GLN A 1 122 ? 14.774 -10.831 5.772 1.00 72.56 122 GLN A CA 1
ATOM 966 C C . GLN A 1 122 ? 14.383 -12.141 6.477 1.00 72.56 122 GLN A C 1
ATOM 968 O O . GLN A 1 122 ? 13.826 -12.104 7.575 1.00 72.56 122 GLN A O 1
ATOM 973 N N . THR A 1 123 ? 14.637 -13.291 5.853 1.00 76.75 123 THR A N 1
ATOM 974 C CA . THR A 1 123 ? 14.364 -14.611 6.445 1.00 76.75 123 THR A CA 1
ATOM 975 C C . THR A 1 123 ? 15.319 -14.901 7.598 1.00 76.75 123 THR A C 1
ATOM 977 O O . THR A 1 123 ? 14.880 -15.337 8.658 1.00 76.75 123 THR A O 1
ATOM 980 N N . GLU A 1 124 ? 16.599 -14.577 7.425 1.00 74.62 124 GLU A N 1
ATOM 981 C CA . GLU A 1 124 ? 17.633 -14.737 8.449 1.00 74.62 124 GLU A CA 1
ATOM 982 C C . GLU A 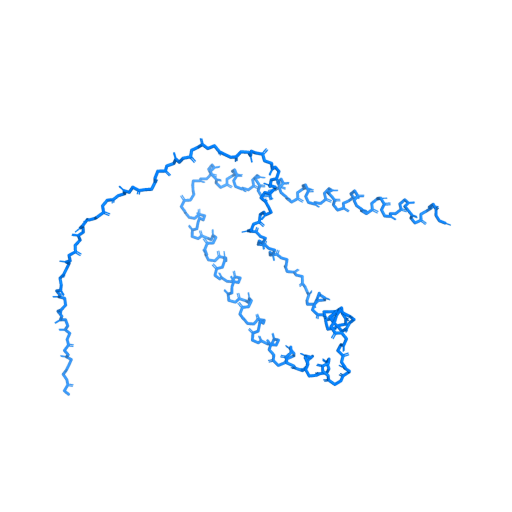1 124 ? 17.344 -13.877 9.681 1.00 74.62 124 GLU A C 1
ATOM 984 O O . GLU A 1 124 ? 17.337 -14.397 10.794 1.00 74.62 124 GLU A O 1
ATOM 989 N N . ARG A 1 125 ? 16.975 -12.600 9.497 1.00 74.44 125 ARG A N 1
ATOM 990 C CA . ARG A 1 125 ? 16.567 -11.722 10.610 1.00 74.44 125 ARG A CA 1
ATOM 991 C C . ARG A 1 125 ? 15.407 -12.304 11.421 1.00 74.44 125 ARG A C 1
ATOM 993 O O . ARG A 1 125 ? 15.467 -12.325 12.643 1.00 74.44 125 ARG A O 1
ATOM 1000 N N . LYS A 1 126 ? 14.383 -12.840 10.749 1.00 77.06 126 LYS A N 1
ATOM 1001 C CA . LYS A 1 126 ? 13.236 -13.477 11.422 1.00 77.06 126 LYS A CA 1
ATOM 1002 C C . LYS A 1 126 ? 13.612 -14.780 12.130 1.00 77.06 126 LYS A C 1
ATOM 1004 O O . LYS A 1 126 ? 12.976 -15.138 13.115 1.00 77.06 126 LYS A O 1
ATOM 1009 N N . ALA A 1 127 ? 14.587 -15.521 11.609 1.00 77.62 127 ALA A N 1
ATOM 1010 C CA . ALA A 1 127 ? 15.059 -16.755 12.228 1.00 77.62 127 ALA A CA 1
ATOM 1011 C C . ALA A 1 127 ? 15.868 -16.476 13.504 1.00 77.62 127 ALA A C 1
ATOM 1013 O O . ALA A 1 127 ? 15.734 -17.222 14.470 1.00 77.62 127 ALA A O 1
ATOM 1014 N N . VAL A 1 128 ? 16.659 -15.400 13.519 1.00 79.50 128 VAL A N 1
ATOM 1015 C CA . VAL A 1 128 ? 17.371 -14.927 14.717 1.00 79.50 128 VAL A CA 1
ATOM 1016 C C . VAL A 1 128 ? 16.375 -14.452 15.777 1.00 79.50 128 VAL A C 1
ATOM 1018 O O . VAL A 1 128 ? 16.370 -14.992 16.876 1.00 79.50 128 VAL A O 1
ATOM 1021 N N . GLU A 1 129 ? 15.432 -13.579 15.408 1.00 80.31 129 GLU A N 1
ATOM 1022 C CA . GLU A 1 129 ? 14.393 -13.060 16.315 1.00 80.31 129 GLU A CA 1
ATOM 1023 C C . GLU A 1 129 ? 13.570 -14.181 16.977 1.00 80.31 129 GLU A C 1
ATOM 1025 O O . GLU A 1 129 ? 13.297 -14.146 18.174 1.00 80.31 129 GLU A O 1
ATOM 1030 N N . LYS A 1 130 ? 13.224 -15.236 16.225 1.00 77.00 130 LYS A N 1
ATOM 1031 C CA . LYS A 1 130 ? 12.534 -16.410 16.782 1.00 77.00 130 LYS A CA 1
ATOM 1032 C C . LYS A 1 130 ? 13.392 -17.218 17.756 1.00 77.00 130 LYS A C 1
ATOM 1034 O O . LYS A 1 130 ? 12.854 -17.731 18.732 1.00 77.00 130 LYS A O 1
ATOM 1039 N N . LYS A 1 131 ? 14.691 -17.371 17.481 1.00 77.50 131 LYS A N 1
ATOM 1040 C CA . LYS A 1 131 ? 15.608 -18.104 18.367 1.00 77.50 131 LYS A CA 1
ATOM 1041 C C . LYS A 1 131 ? 15.819 -17.364 19.684 1.00 77.50 131 LYS A C 1
ATOM 1043 O O . LYS A 1 131 ? 15.881 -18.017 20.720 1.00 77.50 131 LYS A O 1
ATOM 1048 N N . ASP A 1 132 ? 15.892 -16.039 19.644 1.00 77.00 132 ASP A N 1
ATOM 1049 C CA . ASP A 1 132 ? 16.060 -15.216 20.843 1.00 77.00 132 ASP A CA 1
ATOM 1050 C C . ASP A 1 132 ? 14.799 -15.268 21.722 1.00 77.00 132 ASP A C 1
ATOM 1052 O O . ASP A 1 132 ? 14.889 -15.606 22.900 1.00 77.00 132 ASP A O 1
ATOM 1056 N N . LEU A 1 133 ? 13.608 -15.133 21.125 1.00 75.62 133 LEU A N 1
ATOM 1057 C CA . LEU A 1 133 ? 12.329 -15.310 21.833 1.00 75.62 133 LEU A CA 1
ATOM 1058 C C . LEU A 1 133 ? 12.172 -16.707 22.459 1.00 75.62 133 LEU A C 1
ATOM 1060 O O . LEU A 1 133 ? 11.584 -16.853 23.529 1.00 75.62 133 LEU A O 1
ATOM 1064 N N . GLN A 1 134 ? 12.680 -17.749 21.795 1.00 73.19 134 GLN A N 1
ATOM 1065 C CA . GLN A 1 134 ? 12.611 -19.120 22.299 1.00 73.19 134 GLN A CA 1
ATOM 1066 C C . GLN A 1 134 ? 13.563 -19.360 23.481 1.00 73.19 134 GLN A C 1
ATOM 1068 O O . GLN A 1 134 ? 13.217 -20.120 24.383 1.00 73.19 134 GLN A O 1
ATOM 1073 N N . LYS A 1 135 ? 14.728 -18.699 23.510 1.00 74.06 135 LYS A N 1
ATOM 1074 C CA . LYS A 1 135 ? 15.655 -18.744 24.654 1.00 74.06 135 LYS A CA 1
ATOM 1075 C C . LYS A 1 135 ? 15.080 -18.039 25.882 1.00 74.06 135 LYS A C 1
ATOM 1077 O O . LYS A 1 135 ? 15.181 -18.574 26.981 1.00 74.06 135 LYS A O 1
ATOM 1082 N N . ASP A 1 136 ? 14.422 -16.899 25.693 1.00 75.69 136 ASP A N 1
ATOM 1083 C CA . ASP A 1 136 ? 13.793 -16.146 26.788 1.00 75.69 136 ASP A CA 1
ATOM 1084 C C . ASP A 1 136 ? 12.625 -16.906 27.440 1.00 75.69 136 ASP A C 1
ATOM 1086 O O . ASP A 1 136 ? 12.338 -16.725 28.622 1.00 75.69 136 ASP A O 1
ATOM 1090 N N . LEU A 1 137 ? 11.962 -17.785 26.681 1.00 67.81 137 LEU A N 1
ATOM 1091 C CA . LEU A 1 137 ? 10.905 -18.668 27.181 1.00 67.81 137 LEU A CA 1
ATOM 1092 C C . LEU A 1 137 ? 11.435 -19.894 27.939 1.00 67.81 137 LEU A C 1
ATOM 1094 O O . LEU A 1 137 ? 10.708 -20.434 28.763 1.00 67.81 137 LEU A O 1
ATOM 1098 N N . GLN A 1 138 ? 12.663 -20.348 27.664 1.00 67.31 138 GLN A N 1
ATOM 1099 C CA . GLN A 1 138 ? 13.276 -21.504 28.340 1.00 67.31 138 GLN A CA 1
ATOM 1100 C C . GLN A 1 138 ? 13.995 -21.136 29.647 1.00 67.31 138 GLN A C 1
ATOM 1102 O O . GLN A 1 138 ? 14.282 -22.020 30.446 1.00 67.31 138 GLN A O 1
ATOM 1107 N N . ASN A 1 139 ? 14.270 -19.846 29.864 1.00 66.25 139 ASN A N 1
ATOM 1108 C CA . ASN A 1 139 ? 14.949 -19.319 31.052 1.00 66.25 139 ASN A CA 1
ATOM 1109 C C . ASN A 1 139 ? 13.988 -18.665 32.073 1.00 66.25 139 ASN A C 1
ATOM 1111 O O . ASN A 1 139 ? 14.444 -17.932 32.952 1.00 66.25 139 ASN A O 1
ATOM 1115 N N . LYS A 1 140 ? 12.676 -18.897 31.946 1.00 53.94 140 LYS A N 1
ATOM 1116 C CA . LYS A 1 140 ? 11.637 -18.544 32.929 1.00 53.94 140 LYS A CA 1
ATOM 1117 C C . LYS A 1 140 ? 11.114 -19.800 33.605 1.00 53.94 140 LYS A C 1
ATOM 1119 O O . LYS A 1 140 ? 10.812 -19.700 34.812 1.00 53.94 140 LYS A O 1
#

Solvent-accessible surface area (backbone atoms only — not comparable to full-atom values): 9145 Å² total; per-residue (Å²): 136,83,89,86,81,91,82,92,84,80,91,88,79,89,87,85,81,90,85,81,81,88,81,87,84,79,80,97,69,93,73,81,81,79,73,91,71,80,82,74,85,60,97,60,73,71,71,77,61,70,55,48,59,60,61,44,26,71,75,66,68,53,50,71,68,56,48,51,52,52,50,52,56,49,59,74,43,44,62,60,51,54,50,51,53,50,53,52,49,53,51,55,49,51,52,51,52,57,55,55,72,76,47,52,73,69,56,50,52,52,53,51,50,56,58,48,53,60,51,49,56,54,50,52,53,53,53,50,55,51,53,53,57,52,51,62,64,73,76,110

pLDDT: mean 71.08, std 21.37, range [31.98, 97.06]

Sequence (140 aa):
MKNLKIMIAATMLLTGAMALAQDNTRTQKDIHPKSCCATQAKDGTNARSEHYPQQIKEQLNLTDEQVTKIQSIKEKRAAEKKELQKKIRELNMAEREEINQVLTDEQKAKLKEVRSHSKKSQTERKAVEKKDLQKDLQNK

Secondary structure (DSSP, 8-state):
-----------------------------------S---------THHHHSHHHHHHHHHT--HHHHHHHHHHHHHTHHHHHHHHHHHHHHHHHHHHHHHHHS-HHHHHHHHHHHHHHHHHHHHHHHHHHHHHHHHHH--

Foldseek 3Di:
DDDDDDDDDDDDDDDDDDDDDDDDDDDDDDDDPPDPDPPPPPPDPCPVVPCVLVVVCVVVVDDPVRSVVVVVVCVVCVVVVVVVVVVVVVVVVVVVVVVVVPDDPVRVVVVVVVVVVVVVVVVVVVVVVVVVVVVVVVVD

Mean predicted aligned error: 17.63 Å

Radius of gyration: 26.25 Å; Cα contacts (8 Å, |Δi|>4): 12; chains: 1; bounding box: 54×54×71 Å